Protein AF-A0A495A8F8-F1 (afdb_monomer)

Organism: NCBI:txid2054280

Structure (mmCIF, N/CA/C/O backbone):
data_AF-A0A495A8F8-F1
#
_entry.id   AF-A0A495A8F8-F1
#
loop_
_atom_site.group_PDB
_atom_site.id
_atom_site.type_symbol
_atom_site.label_atom_id
_atom_site.label_alt_id
_atom_site.label_comp_id
_atom_site.label_asym_id
_atom_site.label_entity_id
_atom_site.label_seq_id
_atom_site.pdbx_PDB_ins_code
_atom_site.Cartn_x
_atom_site.Cartn_y
_atom_site.Cartn_z
_atom_site.occupancy
_atom_site.B_iso_or_equiv
_atom_site.auth_seq_id
_atom_site.auth_comp_id
_atom_site.auth_asym_id
_atom_site.auth_atom_id
_atom_site.pdbx_PDB_model_num
ATOM 1 N N . MET A 1 1 ? 11.314 18.691 5.507 1.00 35.12 1 MET A N 1
ATOM 2 C CA . MET A 1 1 ? 10.245 19.126 6.428 1.00 35.12 1 MET A CA 1
ATOM 3 C C . MET A 1 1 ? 9.125 18.118 6.298 1.00 35.12 1 MET A C 1
ATOM 5 O O . MET A 1 1 ? 8.536 18.054 5.231 1.00 35.12 1 MET A O 1
ATOM 9 N N . THR A 1 2 ? 8.881 17.292 7.308 1.00 46.84 2 THR A N 1
ATOM 10 C CA . THR A 1 2 ? 7.664 16.475 7.366 1.00 46.84 2 THR A CA 1
ATOM 11 C C . THR A 1 2 ? 6.768 17.106 8.414 1.00 46.84 2 THR A C 1
ATOM 13 O O . THR A 1 2 ? 7.006 16.993 9.615 1.00 46.84 2 THR A O 1
ATOM 16 N N . THR A 1 3 ? 5.780 17.868 7.956 1.00 57.53 3 THR A N 1
ATOM 17 C CA . THR A 1 3 ? 4.633 18.211 8.788 1.00 57.53 3 THR A CA 1
ATOM 18 C C . THR A 1 3 ? 3.971 16.895 9.175 1.00 57.53 3 THR A C 1
ATOM 20 O O . THR A 1 3 ? 3.663 16.068 8.323 1.00 57.53 3 THR A O 1
ATOM 23 N N . ASN A 1 4 ? 3.831 16.663 10.478 1.00 72.25 4 ASN A N 1
ATOM 24 C CA . ASN A 1 4 ? 3.261 15.447 11.065 1.00 72.25 4 ASN A CA 1
ATOM 25 C C . ASN A 1 4 ? 1.721 15.443 10.922 1.00 72.25 4 ASN A C 1
ATOM 27 O O . ASN A 1 4 ? 0.996 15.094 11.851 1.00 72.25 4 ASN A O 1
ATOM 31 N N . GLU A 1 5 ? 1.229 15.955 9.793 1.00 80.44 5 GLU A N 1
ATOM 32 C CA . GLU A 1 5 ? -0.187 16.072 9.485 1.00 80.44 5 GLU A CA 1
ATOM 33 C C . GLU A 1 5 ? -0.713 14.718 8.997 1.00 80.44 5 GLU A C 1
ATOM 35 O O . GLU A 1 5 ? -0.059 14.061 8.178 1.00 80.44 5 GLU A O 1
ATOM 40 N N . PRO A 1 6 ? -1.883 14.277 9.489 1.00 80.38 6 PRO A N 1
ATOM 41 C CA . PRO A 1 6 ? -2.534 13.084 8.975 1.00 80.38 6 PRO A CA 1
ATOM 42 C C . PRO A 1 6 ? -2.826 13.226 7.477 1.00 80.38 6 PRO A C 1
ATOM 44 O O . PRO A 1 6 ? -3.373 14.235 7.037 1.00 80.38 6 PRO A O 1
ATOM 47 N N . MET A 1 7 ? -2.493 12.194 6.703 1.00 86.69 7 MET A N 1
ATOM 48 C CA . MET A 1 7 ? -2.864 12.097 5.290 1.00 86.69 7 MET A CA 1
ATOM 49 C C . MET A 1 7 ? -4.392 12.105 5.142 1.00 86.69 7 MET A C 1
ATOM 51 O O . MET A 1 7 ? -5.085 11.410 5.890 1.00 86.69 7 MET A O 1
ATOM 55 N N . THR A 1 8 ? -4.923 12.862 4.178 1.00 90.25 8 THR A N 1
ATOM 56 C CA . THR A 1 8 ? -6.372 12.866 3.918 1.00 90.25 8 THR A CA 1
ATOM 57 C C . THR A 1 8 ? -6.818 11.574 3.232 1.00 90.25 8 THR A C 1
ATOM 59 O O . THR A 1 8 ? -6.008 10.854 2.637 1.00 90.25 8 THR A O 1
ATOM 62 N N . ARG A 1 9 ? -8.124 11.275 3.275 1.00 89.94 9 ARG A N 1
ATOM 63 C CA . ARG A 1 9 ? -8.658 10.078 2.614 1.00 89.94 9 ARG A CA 1
ATOM 64 C C . ARG A 1 9 ? -8.473 10.144 1.098 1.00 89.94 9 ARG A C 1
ATOM 66 O O . ARG A 1 9 ? -8.104 9.146 0.496 1.00 89.94 9 ARG A O 1
ATOM 73 N N . GLU A 1 10 ? -8.625 11.323 0.506 1.00 92.06 10 GLU A N 1
ATOM 74 C CA . GLU A 1 10 ? -8.435 11.551 -0.929 1.00 92.06 10 GLU A CA 1
ATOM 75 C C . GLU A 1 10 ? -6.982 11.310 -1.347 1.00 92.06 10 GLU A C 1
ATOM 77 O O . GLU A 1 10 ? -6.724 10.690 -2.376 1.00 92.06 10 GLU A O 1
ATOM 82 N N . GLN A 1 11 ? -6.013 11.760 -0.542 1.00 93.31 11 GLN A N 1
ATOM 83 C CA . GLN A 1 11 ? -4.596 11.494 -0.800 1.00 93.31 11 GLN A CA 1
ATOM 84 C C . GLN A 1 11 ? -4.282 9.998 -0.720 1.00 93.31 11 GLN A C 1
ATOM 86 O O . GLN A 1 11 ? -3.540 9.484 -1.558 1.00 93.31 11 GLN A O 1
ATOM 91 N N . PHE A 1 12 ? -4.856 9.311 0.268 1.00 94.00 12 PHE A N 1
ATOM 92 C CA . PHE A 1 12 ? -4.699 7.873 0.455 1.00 94.00 12 PHE A CA 1
ATOM 93 C C . PHE A 1 12 ? -5.302 7.072 -0.708 1.00 94.00 12 PHE A C 1
ATOM 95 O O . PHE A 1 12 ? -4.625 6.220 -1.285 1.00 94.00 12 PHE A O 1
ATOM 102 N N . ASP A 1 13 ? -6.530 7.399 -1.114 1.00 95.06 13 ASP A N 1
ATOM 103 C CA . ASP A 1 13 ? -7.208 6.758 -2.242 1.00 95.06 13 ASP A CA 1
ATOM 104 C C . ASP A 1 13 ? -6.461 7.022 -3.560 1.00 95.06 13 ASP A C 1
ATOM 106 O O . ASP A 1 13 ? -6.248 6.093 -4.336 1.00 95.06 13 ASP A O 1
ATOM 110 N N . ALA A 1 14 ? -5.920 8.228 -3.760 1.00 96.44 14 ALA A N 1
ATOM 111 C CA . ALA A 1 14 ? -5.091 8.534 -4.924 1.00 96.44 14 ALA A CA 1
ATOM 112 C C . ALA A 1 14 ? -3.776 7.727 -4.966 1.00 96.44 14 ALA A C 1
ATOM 114 O O . ALA A 1 14 ? -3.270 7.436 -6.050 1.00 96.44 14 ALA A O 1
ATOM 115 N N . ILE A 1 15 ? -3.176 7.382 -3.816 1.00 95.94 15 ILE A N 1
ATOM 116 C CA . ILE A 1 15 ? -2.018 6.466 -3.789 1.00 95.94 15 ILE A CA 1
ATOM 117 C C . ILE A 1 15 ? -2.462 5.062 -4.199 1.00 95.94 15 ILE A C 1
ATOM 119 O O . ILE A 1 15 ? -1.780 4.443 -5.014 1.00 95.94 15 ILE A O 1
ATOM 123 N N . ARG A 1 16 ? -3.599 4.581 -3.683 1.00 96.38 16 ARG A N 1
ATOM 124 C CA . ARG A 1 16 ? -4.142 3.264 -4.038 1.00 96.38 16 ARG A CA 1
ATOM 125 C C . ARG A 1 16 ? -4.415 3.154 -5.539 1.00 96.38 16 ARG A C 1
ATOM 127 O O . ARG A 1 16 ? -3.926 2.225 -6.166 1.00 96.38 16 ARG A O 1
ATOM 134 N N . GLU A 1 17 ? -5.069 4.149 -6.132 1.00 97.31 17 GLU A N 1
ATOM 135 C CA . GLU A 1 17 ? -5.323 4.181 -7.579 1.00 97.31 17 GLU A CA 1
ATOM 136 C C . GLU A 1 17 ? -4.032 4.125 -8.404 1.00 97.31 17 GLU A C 1
ATOM 138 O O . GLU A 1 17 ? -3.968 3.426 -9.414 1.00 97.31 17 GLU A O 1
ATOM 143 N N . ARG A 1 18 ? -2.971 4.822 -7.971 1.00 96.69 18 ARG A N 1
ATOM 144 C CA . ARG A 1 18 ? -1.665 4.738 -8.642 1.00 96.69 18 ARG A CA 1
ATOM 145 C C . ARG A 1 18 ? -1.066 3.339 -8.559 1.00 96.69 18 ARG A C 1
ATOM 147 O O . ARG A 1 18 ? -0.481 2.900 -9.538 1.00 96.69 18 ARG A O 1
ATOM 154 N N . VAL A 1 19 ? -1.203 2.653 -7.426 1.00 95.88 19 VAL A N 1
ATOM 155 C CA . VAL A 1 19 ? -0.743 1.264 -7.269 1.00 95.88 19 VAL A CA 1
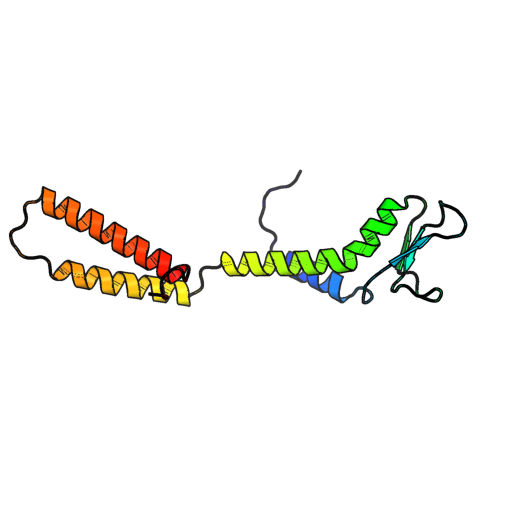ATOM 156 C C . VAL A 1 19 ? -1.524 0.337 -8.197 1.00 95.88 19 VAL A C 1
ATOM 158 O O . VAL A 1 19 ? -0.916 -0.447 -8.922 1.00 95.88 19 VAL A O 1
ATOM 161 N N . ASP A 1 20 ? -2.847 0.468 -8.231 1.00 94.69 20 ASP A N 1
ATOM 162 C CA . ASP A 1 20 ? -3.719 -0.374 -9.054 1.00 94.69 20 ASP A CA 1
ATOM 163 C C . ASP A 1 20 ? -3.503 -0.147 -10.560 1.00 94.69 20 ASP A C 1
ATOM 165 O O . ASP A 1 20 ? -3.673 -1.065 -11.358 1.00 94.69 20 ASP A O 1
ATOM 169 N N . ALA A 1 21 ? -3.077 1.056 -10.960 1.00 95.50 21 ALA A N 1
ATOM 170 C CA . ALA A 1 21 ? -2.761 1.390 -12.349 1.00 95.50 21 ALA A CA 1
ATOM 171 C C . ALA A 1 21 ? -1.386 0.878 -12.826 1.00 95.50 21 ALA A C 1
ATOM 173 O O . ALA A 1 21 ? -1.071 0.995 -14.013 1.00 95.50 21 ALA A O 1
ATOM 174 N 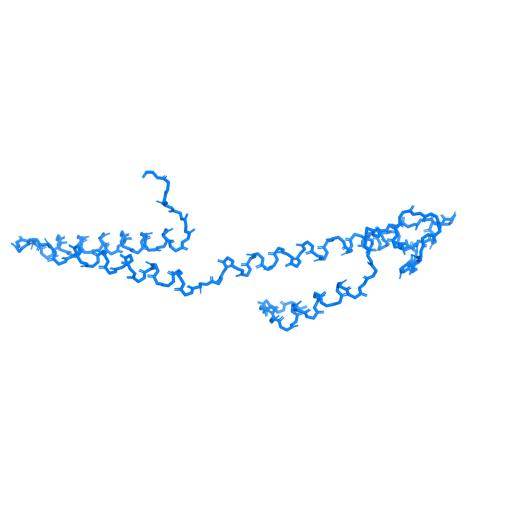N . THR A 1 22 ? -0.545 0.352 -11.929 1.00 93.31 22 THR A N 1
ATOM 175 C CA . THR A 1 22 ? 0.783 -0.174 -12.287 1.00 93.31 22 THR A CA 1
ATOM 176 C C . THR A 1 22 ? 0.732 -1.636 -12.710 1.00 93.31 22 THR A C 1
ATOM 178 O O . THR A 1 22 ? -0.180 -2.378 -12.346 1.00 93.31 22 THR A O 1
ATOM 181 N N . THR A 1 23 ? 1.744 -2.070 -13.466 1.00 92.12 23 THR A N 1
ATOM 182 C CA . THR A 1 23 ? 1.897 -3.467 -13.882 1.00 92.12 23 THR A CA 1
ATOM 183 C C . THR A 1 23 ? 1.821 -4.410 -12.682 1.00 92.12 23 THR A C 1
ATOM 185 O O . THR A 1 23 ? 2.379 -4.125 -11.617 1.00 92.12 23 THR A O 1
ATOM 188 N N . GLU A 1 24 ? 1.139 -5.542 -12.848 1.00 89.81 24 GLU A N 1
ATOM 189 C CA . GLU A 1 24 ? 1.094 -6.586 -11.825 1.00 89.81 24 GLU A CA 1
ATOM 190 C C . GLU A 1 24 ? 2.515 -7.038 -11.451 1.00 89.81 24 GLU A C 1
ATOM 192 O O . GLU A 1 24 ? 3.429 -7.004 -12.274 1.00 89.81 24 GLU A O 1
ATOM 197 N N . GLY A 1 25 ? 2.707 -7.359 -10.171 1.00 87.62 25 GLY A N 1
ATOM 198 C CA . GLY A 1 25 ? 3.972 -7.859 -9.635 1.00 87.62 25 GLY A CA 1
ATOM 199 C C . GLY A 1 25 ? 3.964 -9.383 -9.448 1.00 87.62 25 GLY A C 1
ATOM 200 O O . GLY A 1 25 ? 2.949 -10.027 -9.716 1.00 87.62 25 GLY A O 1
ATOM 201 N N . PRO A 1 26 ? 5.054 -9.965 -8.921 1.00 92.62 26 PRO A N 1
ATOM 202 C CA . PRO A 1 26 ? 6.225 -9.276 -8.379 1.00 92.62 26 PRO A CA 1
ATOM 203 C C . PRO A 1 26 ? 7.147 -8.743 -9.477 1.00 92.62 26 PRO A C 1
ATOM 205 O O . PRO A 1 26 ? 7.460 -9.444 -10.438 1.00 92.62 26 PRO A O 1
ATOM 208 N N . TRP A 1 27 ? 7.621 -7.510 -9.303 1.00 95.25 27 TRP A N 1
ATOM 209 C CA . TRP A 1 27 ? 8.666 -6.971 -10.166 1.00 95.25 27 TRP A CA 1
ATOM 210 C C . TRP A 1 27 ? 10.019 -7.531 -9.758 1.00 95.25 27 TRP A C 1
ATOM 212 O O . TRP A 1 27 ? 10.270 -7.806 -8.586 1.00 95.25 27 TRP A O 1
ATOM 222 N N . THR A 1 28 ? 10.908 -7.692 -10.729 1.00 92.06 28 THR A N 1
ATOM 223 C CA . THR A 1 28 ? 12.230 -8.275 -10.497 1.00 92.06 28 THR A CA 1
ATOM 224 C C . THR A 1 28 ? 13.311 -7.318 -10.968 1.00 92.06 28 THR A C 1
ATOM 226 O O . THR A 1 28 ? 13.219 -6.745 -12.052 1.00 92.06 28 THR A O 1
ATOM 229 N N . ARG A 1 29 ? 14.366 -7.154 -10.165 1.00 90.75 29 ARG A N 1
ATOM 230 C CA . ARG A 1 29 ? 15.594 -6.502 -10.627 1.00 90.75 29 ARG A CA 1
ATOM 231 C C . ARG A 1 29 ? 16.265 -7.397 -11.663 1.00 90.75 29 ARG A C 1
ATOM 233 O O . ARG A 1 29 ? 16.629 -8.531 -11.350 1.00 90.75 29 ARG A O 1
ATOM 240 N N . TRP A 1 30 ? 16.541 -6.846 -12.832 1.00 85.12 30 TRP A N 1
ATOM 241 C CA . TRP A 1 30 ? 17.393 -7.469 -13.829 1.00 85.12 30 TRP A CA 1
ATOM 242 C C . TRP A 1 30 ? 18.740 -6.747 -13.898 1.00 85.12 30 TRP A C 1
ATOM 244 O O . TRP A 1 30 ? 18.812 -5.523 -13.782 1.00 85.12 30 TRP A O 1
ATOM 254 N N . ALA A 1 31 ? 19.810 -7.527 -14.028 1.00 81.88 31 ALA A N 1
ATOM 255 C CA . ALA A 1 31 ? 21.166 -7.030 -14.206 1.00 81.88 31 ALA A CA 1
ATOM 256 C C . ALA A 1 31 ? 21.662 -7.502 -15.568 1.00 81.88 31 ALA A C 1
ATOM 258 O O . ALA A 1 31 ? 21.689 -8.708 -15.828 1.00 81.88 31 ALA A O 1
ATOM 259 N N . GLY A 1 32 ? 22.019 -6.551 -16.421 1.00 74.31 32 GLY A N 1
ATOM 260 C CA . GLY A 1 32 ? 22.623 -6.814 -17.710 1.00 74.31 32 GLY A CA 1
ATOM 261 C C . GLY A 1 32 ? 24.057 -7.317 -17.586 1.00 74.31 32 GLY A C 1
ATOM 262 O O . GLY A 1 32 ? 24.554 -7.654 -16.511 1.00 74.31 32 GLY A O 1
ATOM 263 N N . LEU A 1 33 ? 24.727 -7.394 -18.734 1.00 72.75 33 LEU A N 1
ATOM 264 C CA . LEU A 1 33 ? 26.112 -7.865 -18.816 1.00 72.75 33 LEU A CA 1
ATOM 265 C C . LEU A 1 33 ? 27.116 -6.854 -18.234 1.00 72.75 33 LEU A C 1
ATOM 267 O O . LEU A 1 33 ? 28.237 -7.242 -17.908 1.00 72.75 33 LEU A O 1
ATOM 271 N N . ASP A 1 34 ? 26.720 -5.584 -18.114 1.00 73.25 34 ASP A N 1
ATOM 272 C CA . ASP A 1 34 ? 27.454 -4.524 -17.422 1.00 73.25 34 ASP A CA 1
ATOM 273 C C . ASP A 1 34 ? 26.747 -4.200 -16.093 1.00 73.25 34 ASP A C 1
ATOM 275 O O . ASP A 1 34 ? 25.520 -4.127 -16.032 1.00 73.25 34 ASP A O 1
ATOM 279 N N . ASP A 1 35 ? 27.519 -3.943 -15.034 1.00 66.19 35 ASP A N 1
ATOM 280 C CA . ASP A 1 35 ? 27.017 -3.490 -13.728 1.00 66.19 35 ASP A CA 1
ATOM 281 C C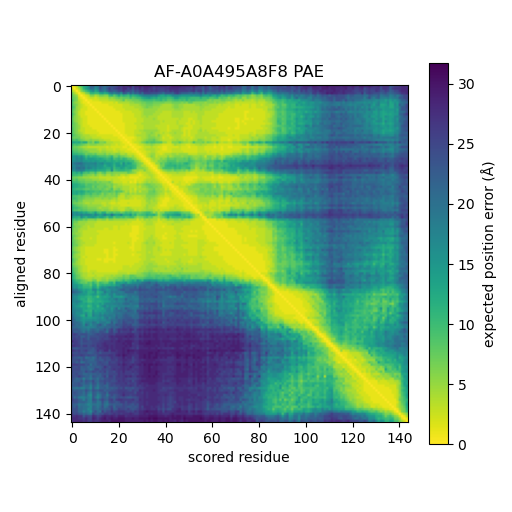 . ASP A 1 35 ? 26.225 -2.170 -13.816 1.00 66.19 35 ASP A C 1
ATOM 283 O O . ASP A 1 35 ? 25.520 -1.806 -12.870 1.00 66.19 35 ASP A O 1
ATOM 287 N N . ARG A 1 36 ? 26.342 -1.441 -14.933 1.00 66.00 36 ARG A N 1
ATOM 288 C CA . ARG A 1 36 ? 25.581 -0.219 -15.232 1.00 66.00 36 ARG A CA 1
ATOM 289 C C . ARG A 1 36 ? 24.210 -0.473 -15.850 1.00 66.00 36 ARG A C 1
ATOM 291 O O . ARG A 1 36 ? 23.385 0.435 -15.814 1.00 66.00 36 ARG A O 1
ATOM 298 N N . ASP A 1 37 ? 23.952 -1.673 -16.349 1.00 78.56 37 ASP A N 1
ATOM 299 C CA . ASP A 1 37 ? 22.692 -2.033 -16.992 1.00 78.56 37 ASP A CA 1
ATOM 300 C C . ASP A 1 37 ? 21.756 -2.651 -15.947 1.00 78.56 37 ASP A C 1
ATOM 302 O O . ASP A 1 37 ? 21.582 -3.869 -15.893 1.00 78.56 37 ASP A O 1
ATOM 306 N N . ASN A 1 38 ? 21.174 -1.833 -15.064 1.00 83.50 38 ASN A N 1
ATOM 307 C CA . ASN A 1 38 ? 20.145 -2.317 -14.141 1.00 83.50 38 ASN A CA 1
ATOM 308 C C . ASN A 1 38 ? 18.770 -1.882 -14.630 1.00 83.50 38 ASN A C 1
ATOM 310 O O . ASN A 1 38 ? 18.562 -0.743 -15.033 1.00 83.50 38 ASN A O 1
ATOM 314 N N . SER A 1 39 ? 17.807 -2.787 -14.551 1.00 87.50 39 SER A N 1
ATOM 315 C CA . SER A 1 39 ? 16.422 -2.488 -14.887 1.00 87.50 39 SER A CA 1
ATOM 316 C C . SER A 1 39 ? 15.474 -3.220 -13.950 1.00 87.50 39 SER A C 1
ATOM 318 O O . SER A 1 39 ? 15.855 -4.126 -13.203 1.00 87.50 39 SER A O 1
ATOM 320 N N . VAL A 1 40 ? 14.220 -2.790 -13.960 1.00 88.62 40 VAL A N 1
ATOM 321 C CA . VAL A 1 40 ? 13.122 -3.453 -13.268 1.00 88.62 40 VAL A CA 1
ATOM 322 C C . VAL A 1 40 ? 12.232 -4.071 -14.325 1.00 88.62 40 VAL A C 1
ATOM 324 O O . VAL A 1 40 ? 11.736 -3.377 -15.213 1.00 88.62 40 VAL A O 1
ATOM 327 N N . ALA A 1 41 ? 12.038 -5.377 -14.235 1.00 90.44 41 ALA A N 1
ATOM 328 C CA . ALA A 1 41 ? 11.157 -6.145 -15.091 1.00 90.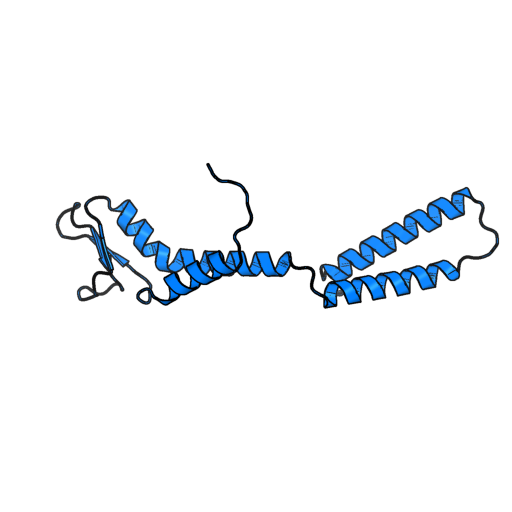44 41 ALA A CA 1
ATOM 329 C C . ALA A 1 41 ? 9.836 -6.432 -14.375 1.00 90.44 41 ALA A C 1
ATOM 331 O O . ALA A 1 41 ? 9.784 -6.544 -13.149 1.00 90.44 41 ALA A O 1
ATOM 332 N N . SER A 1 42 ? 8.766 -6.549 -15.156 1.00 91.12 42 SER A N 1
ATOM 333 C CA . SER A 1 42 ? 7.418 -6.828 -14.645 1.00 91.12 42 SER A CA 1
ATOM 334 C C . SER A 1 42 ? 7.275 -8.216 -14.019 1.00 91.12 42 SER A C 1
ATOM 336 O O . SER A 1 42 ? 6.400 -8.406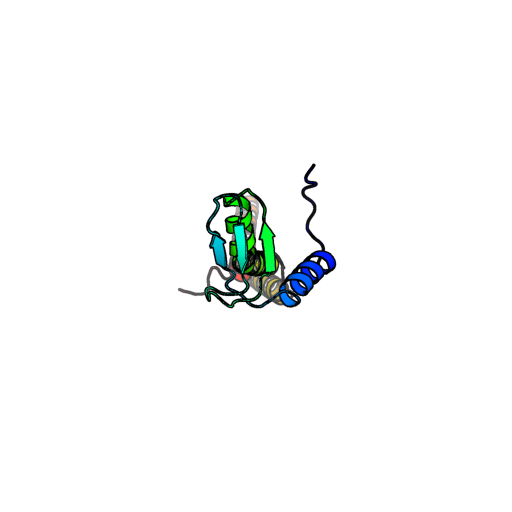 -13.182 1.00 91.12 42 SER A O 1
ATOM 338 N N . ASP A 1 43 ? 8.148 -9.156 -14.383 1.00 88.50 43 ASP A N 1
ATOM 339 C CA . ASP A 1 43 ? 8.279 -10.466 -13.755 1.00 88.50 43 ASP A CA 1
ATOM 340 C C . ASP A 1 43 ? 9.739 -10.972 -13.862 1.00 88.50 43 ASP A C 1
ATOM 342 O O . ASP A 1 43 ? 10.636 -10.229 -14.264 1.00 88.50 43 ASP A O 1
ATOM 346 N N . GLY A 1 44 ? 9.998 -12.215 -13.443 1.00 84.44 44 GLY A N 1
ATOM 347 C CA . GLY A 1 44 ? 11.341 -12.814 -13.424 1.00 84.44 44 GLY A CA 1
ATOM 348 C C . GLY A 1 44 ? 11.793 -13.490 -14.727 1.00 84.44 44 GLY A C 1
ATOM 349 O O . GLY A 1 44 ? 12.826 -14.162 -14.724 1.00 84.44 44 GLY A O 1
ATOM 350 N N . ARG A 1 45 ? 11.025 -13.400 -15.817 1.00 83.94 45 ARG A N 1
ATOM 351 C CA . ARG A 1 45 ? 11.368 -14.020 -17.105 1.00 83.94 45 ARG A CA 1
ATOM 352 C C . ARG A 1 45 ? 12.328 -13.138 -17.901 1.00 83.94 45 ARG A C 1
ATOM 354 O O . ARG A 1 45 ? 12.311 -11.918 -17.802 1.00 83.94 45 ARG A O 1
ATOM 361 N N . GLU A 1 46 ? 13.150 -13.766 -18.736 1.00 78.88 46 GLU A N 1
ATOM 362 C CA . GLU A 1 46 ? 14.112 -13.059 -19.596 1.00 78.88 46 GLU A CA 1
ATOM 363 C C . GLU A 1 46 ? 13.421 -12.174 -20.651 1.00 78.88 46 GLU A C 1
ATOM 365 O O . GLU A 1 46 ? 13.964 -11.152 -21.055 1.00 78.88 46 GLU A O 1
ATOM 370 N N . ASP A 1 47 ? 12.203 -12.536 -21.065 1.00 85.69 47 ASP A N 1
ATOM 371 C CA . ASP A 1 47 ? 11.375 -11.800 -22.027 1.00 85.69 47 ASP A CA 1
ATOM 372 C C . ASP A 1 47 ? 10.353 -10.857 -21.365 1.00 85.69 47 ASP A C 1
ATOM 374 O O . ASP A 1 47 ? 9.446 -10.345 -22.029 1.00 85.69 47 ASP A O 1
ATOM 378 N N . ALA A 1 48 ? 10.466 -10.643 -20.053 1.00 86.62 48 ALA A N 1
ATOM 379 C CA . ALA A 1 48 ? 9.545 -9.807 -19.305 1.00 86.62 48 ALA A CA 1
ATOM 380 C C . ALA A 1 48 ? 9.607 -8.342 -19.772 1.00 86.62 48 ALA A C 1
ATOM 382 O O . ALA A 1 48 ? 10.697 -7.781 -19.921 1.00 86.62 48 ALA A O 1
ATOM 383 N N . PRO A 1 49 ? 8.455 -7.670 -19.944 1.00 89.31 49 PRO A N 1
ATOM 384 C CA . PRO A 1 49 ? 8.431 -6.240 -20.208 1.00 89.31 49 PRO A CA 1
ATOM 385 C C . PRO A 1 49 ? 9.187 -5.449 -19.135 1.00 89.31 49 PRO A C 1
ATOM 387 O O . PRO A 1 49 ? 8.946 -5.630 -17.935 1.00 89.31 49 PRO A O 1
ATOM 390 N N . THR A 1 50 ? 10.060 -4.543 -19.576 1.00 90.56 50 THR A N 1
ATOM 391 C CA . THR A 1 50 ? 10.753 -3.587 -18.710 1.00 90.56 50 THR A CA 1
ATOM 392 C C . THR A 1 50 ? 9.761 -2.568 -18.149 1.00 90.56 50 THR A C 1
ATOM 394 O O . THR A 1 50 ? 9.053 -1.896 -18.896 1.00 90.56 50 THR A O 1
ATOM 397 N N . VAL A 1 51 ? 9.727 -2.449 -16.824 1.00 90.56 51 VAL A N 1
ATOM 398 C CA . VAL A 1 51 ? 8.956 -1.449 -16.072 1.00 90.56 51 VAL A CA 1
ATOM 399 C C . VAL A 1 51 ? 9.736 -0.142 -15.965 1.00 90.56 51 VAL A C 1
ATOM 401 O O . VAL A 1 51 ? 9.168 0.932 -16.154 1.00 90.56 51 VAL A O 1
ATOM 404 N N . ALA A 1 52 ? 11.034 -0.226 -15.673 1.00 89.88 52 ALA A N 1
ATOM 405 C CA . ALA A 1 52 ? 11.912 0.931 -15.551 1.00 89.88 52 ALA A CA 1
ATOM 406 C C . ALA A 1 52 ? 13.348 0.565 -15.927 1.00 89.88 52 ALA A C 1
ATOM 408 O O . ALA A 1 52 ? 13.824 -0.516 -15.586 1.00 89.88 52 ALA A O 1
ATOM 409 N N . ASP A 1 53 ? 14.036 1.489 -16.588 1.00 88.88 53 ASP A N 1
ATOM 410 C CA . ASP A 1 53 ? 15.482 1.431 -16.784 1.00 88.88 53 ASP A CA 1
ATOM 411 C C . ASP A 1 53 ? 16.157 2.258 -15.681 1.00 88.88 53 ASP A C 1
ATOM 413 O O . ASP A 1 53 ? 15.736 3.387 -15.407 1.00 88.88 53 ASP A O 1
ATOM 417 N N . VAL A 1 54 ? 17.140 1.681 -14.992 1.00 86.31 54 VAL A N 1
ATOM 418 C CA . VAL A 1 54 ? 17.722 2.223 -13.755 1.00 86.31 54 VAL A CA 1
ATOM 419 C C . VAL A 1 54 ? 19.243 2.188 -13.860 1.00 86.31 54 VAL A C 1
ATOM 421 O O . VAL A 1 54 ? 19.920 1.278 -13.394 1.00 86.31 54 VAL A O 1
ATOM 424 N N . ILE A 1 55 ? 19.806 3.216 -14.482 1.00 80.44 55 ILE A N 1
ATOM 425 C CA . ILE A 1 55 ? 21.244 3.294 -14.742 1.00 80.44 55 ILE A CA 1
ATOM 426 C C . ILE A 1 55 ? 21.890 4.280 -13.754 1.00 80.44 55 ILE A C 1
ATOM 428 O O . ILE A 1 55 ? 21.461 5.437 -13.725 1.00 80.44 55 ILE A O 1
ATOM 432 N N . PRO A 1 56 ? 22.961 3.922 -13.007 1.00 72.06 56 PRO A N 1
ATOM 433 C CA . PRO A 1 56 ? 23.617 2.612 -12.858 1.00 72.06 56 PRO A CA 1
ATOM 434 C C . PRO A 1 56 ? 23.409 1.958 -11.474 1.00 72.06 56 PRO A C 1
ATOM 436 O O . PRO A 1 56 ? 24.062 0.963 -11.160 1.00 72.06 56 PRO A O 1
ATOM 439 N N . GLU A 1 57 ? 22.603 2.550 -10.589 1.00 84.56 57 GLU A N 1
ATOM 440 C CA . GLU A 1 57 ? 22.566 2.153 -9.179 1.00 84.56 57 GLU A CA 1
ATOM 441 C C . GLU A 1 57 ? 21.702 0.902 -8.963 1.00 84.56 57 GLU A C 1
ATOM 443 O O . GLU A 1 57 ? 20.474 0.943 -8.923 1.00 84.56 57 GLU A O 1
ATOM 448 N N . LYS A 1 58 ? 22.369 -0.245 -8.786 1.00 85.94 58 LYS A N 1
ATOM 449 C CA . LYS A 1 58 ? 21.723 -1.542 -8.515 1.00 85.94 58 LYS A CA 1
ATOM 450 C C . LYS A 1 58 ? 20.757 -1.512 -7.321 1.00 85.94 58 LYS A C 1
ATOM 452 O O . LYS A 1 58 ? 19.783 -2.265 -7.317 1.00 85.94 58 LYS A O 1
ATOM 457 N N . ASP A 1 59 ? 21.057 -0.688 -6.316 1.00 90.06 59 ASP A N 1
ATOM 458 C CA . ASP A 1 59 ? 20.294 -0.609 -5.070 1.00 90.06 59 ASP A CA 1
ATOM 459 C C . ASP A 1 59 ? 18.967 0.129 -5.308 1.00 90.06 59 ASP A C 1
ATOM 461 O O . ASP A 1 59 ? 17.938 -0.294 -4.784 1.00 90.06 59 ASP A O 1
ATOM 465 N N . ASP A 1 60 ? 18.954 1.127 -6.198 1.00 90.88 60 ASP A N 1
ATOM 466 C CA . ASP A 1 60 ? 17.728 1.790 -6.650 1.00 90.88 60 ASP A CA 1
ATOM 467 C C . ASP A 1 60 ? 16.829 0.818 -7.420 1.00 90.88 60 ASP A C 1
ATOM 469 O O . ASP A 1 60 ? 15.625 0.754 -7.173 1.00 90.88 60 ASP A O 1
ATOM 473 N N . ALA A 1 61 ? 17.401 0.001 -8.312 1.00 90.69 61 ALA A N 1
ATOM 474 C CA . ALA A 1 61 ? 16.634 -0.995 -9.063 1.00 90.69 61 ALA A CA 1
ATOM 475 C C . ALA A 1 61 ? 16.001 -2.043 -8.132 1.00 90.69 61 ALA A C 1
ATOM 477 O O . ALA A 1 61 ? 14.839 -2.413 -8.306 1.00 90.69 61 ALA A O 1
ATOM 478 N N . ALA A 1 62 ? 16.746 -2.497 -7.119 1.00 92.06 62 ALA A N 1
ATOM 479 C CA . ALA A 1 62 ? 16.228 -3.410 -6.103 1.00 92.06 62 ALA A CA 1
ATOM 480 C C . ALA A 1 62 ? 15.114 -2.759 -5.265 1.00 92.06 62 ALA A C 1
ATOM 482 O O . ALA A 1 62 ? 14.070 -3.375 -5.049 1.00 92.06 62 ALA A O 1
ATOM 483 N N . PHE A 1 63 ? 15.302 -1.508 -4.838 1.00 94.25 63 PHE A N 1
ATOM 484 C CA . PHE A 1 63 ? 14.295 -0.754 -4.092 1.00 94.25 63 PHE A CA 1
ATOM 485 C C . PHE A 1 63 ? 12.999 -0.570 -4.897 1.00 94.25 63 PHE A C 1
ATOM 487 O O . PHE A 1 63 ? 11.908 -0.824 -4.387 1.00 94.25 63 PHE A O 1
ATOM 494 N N . ILE A 1 64 ? 13.104 -0.186 -6.173 1.00 93.94 64 ILE A N 1
ATOM 495 C CA . ILE A 1 64 ? 11.948 -0.002 -7.062 1.00 93.94 64 ILE A CA 1
ATOM 496 C C . ILE A 1 64 ? 11.231 -1.333 -7.319 1.00 93.94 64 ILE A C 1
ATOM 498 O O . ILE A 1 64 ? 10.001 -1.359 -7.324 1.00 93.94 64 ILE A O 1
ATOM 502 N N . ALA A 1 65 ? 11.964 -2.436 -7.498 1.00 94.25 65 ALA A N 1
ATOM 503 C CA . ALA A 1 65 ? 11.359 -3.757 -7.665 1.00 94.25 65 ALA A CA 1
ATOM 504 C C . ALA A 1 65 ? 10.505 -4.145 -6.442 1.00 94.25 65 ALA A C 1
ATOM 506 O O . ALA A 1 65 ? 9.345 -4.532 -6.596 1.00 94.25 65 ALA A O 1
ATOM 507 N N . HIS A 1 66 ? 11.029 -3.944 -5.228 1.00 95.88 66 HIS A N 1
ATOM 508 C CA . HIS A 1 66 ? 10.298 -4.230 -3.989 1.00 95.88 66 HIS A CA 1
ATOM 509 C C . HIS A 1 66 ? 9.124 -3.284 -3.726 1.00 95.88 66 HIS A C 1
ATOM 511 O O . HIS A 1 66 ? 8.143 -3.689 -3.102 1.00 95.88 66 HIS A O 1
ATOM 517 N N . ALA A 1 67 ? 9.148 -2.058 -4.260 1.00 95.25 67 ALA A N 1
ATOM 518 C CA . ALA A 1 67 ? 8.055 -1.102 -4.084 1.00 95.25 67 ALA A CA 1
ATOM 519 C C . ALA A 1 67 ? 6.692 -1.662 -4.532 1.00 95.25 67 ALA A C 1
ATOM 521 O O . ALA A 1 67 ? 5.662 -1.301 -3.955 1.00 95.25 67 ALA A O 1
ATOM 522 N N . ARG A 1 68 ? 6.666 -2.573 -5.517 1.00 95.50 68 ARG A N 1
ATOM 523 C CA . ARG A 1 68 ? 5.418 -3.189 -5.988 1.00 95.50 68 ARG A CA 1
ATOM 524 C C . ARG A 1 68 ? 4.739 -4.068 -4.937 1.00 95.50 68 ARG A C 1
ATOM 526 O O . ARG A 1 68 ? 3.517 -4.209 -4.995 1.00 95.50 68 ARG A O 1
ATOM 533 N N . GLU A 1 69 ? 5.501 -4.623 -4.000 1.00 95.50 69 GLU A N 1
ATOM 534 C CA . GLU A 1 69 ? 5.018 -5.445 -2.885 1.00 95.50 69 GLU A CA 1
ATOM 535 C C . GLU A 1 69 ? 4.879 -4.613 -1.602 1.00 95.50 69 GLU A C 1
ATOM 537 O O . GLU A 1 69 ? 3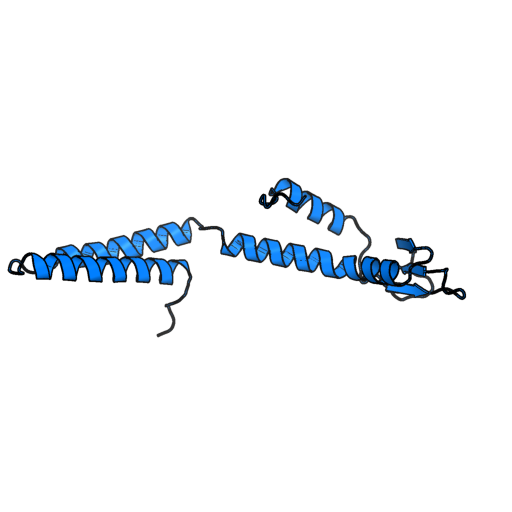.855 -4.683 -0.913 1.00 95.50 69 GLU A O 1
ATOM 542 N N . ASP A 1 70 ? 5.865 -3.760 -1.326 1.00 97.50 70 ASP A N 1
ATOM 543 C CA . ASP A 1 70 ? 5.932 -2.960 -0.105 1.00 97.50 70 ASP A CA 1
ATOM 544 C C . ASP A 1 70 ? 4.826 -1.902 -0.040 1.00 97.50 70 ASP A C 1
ATOM 546 O O . ASP A 1 70 ? 4.189 -1.732 1.001 1.00 97.50 70 ASP A O 1
ATOM 550 N N . VAL A 1 71 ? 4.548 -1.188 -1.138 1.00 96.19 71 VAL A N 1
ATOM 551 C CA . VAL A 1 71 ? 3.540 -0.113 -1.132 1.00 96.19 71 VAL A CA 1
ATOM 552 C C . VAL A 1 71 ? 2.126 -0.654 -0.863 1.00 96.19 71 VAL A C 1
ATOM 554 O O . VAL A 1 71 ? 1.466 -0.109 0.027 1.00 96.19 71 VAL A O 1
ATOM 557 N N . PRO A 1 72 ? 1.637 -1.726 -1.527 1.00 95.88 72 PRO A N 1
ATOM 558 C CA . PRO A 1 72 ? 0.369 -2.351 -1.147 1.00 95.88 72 PRO A CA 1
ATOM 559 C C . PRO A 1 72 ? 0.324 -2.803 0.318 1.00 95.88 72 PRO A C 1
ATOM 561 O O . PRO A 1 72 ? -0.678 -2.569 0.998 1.00 95.88 72 PRO A O 1
ATOM 564 N N . ALA A 1 73 ? 1.401 -3.411 0.828 1.00 96.31 73 ALA A N 1
ATOM 565 C CA . ALA A 1 73 ? 1.471 -3.852 2.220 1.00 96.31 73 ALA A CA 1
ATOM 566 C C . ALA A 1 73 ? 1.374 -2.669 3.201 1.00 96.31 73 ALA A C 1
ATOM 568 O O . ALA A 1 73 ? 0.654 -2.739 4.201 1.00 96.31 73 ALA A O 1
ATOM 569 N N . LEU A 1 74 ? 2.038 -1.553 2.893 1.00 96.06 74 LEU A N 1
ATOM 570 C CA . LEU A 1 74 ? 1.963 -0.318 3.674 1.00 96.06 74 LEU A CA 1
ATOM 571 C C . LEU A 1 74 ? 0.571 0.322 3.621 1.00 96.06 74 LEU A C 1
ATOM 573 O O . LEU A 1 74 ? 0.084 0.784 4.653 1.00 96.06 74 LEU A O 1
ATOM 577 N N . LEU A 1 75 ? -0.097 0.329 2.465 1.00 95.56 75 LEU A N 1
ATOM 578 C CA . LEU A 1 75 ? -1.480 0.808 2.358 1.00 95.56 75 LEU A CA 1
ATOM 579 C C . LEU A 1 75 ? -2.427 -0.034 3.223 1.00 95.56 75 LEU A C 1
ATOM 581 O O . LEU A 1 75 ? -3.207 0.526 3.994 1.00 95.56 75 LEU A O 1
ATOM 585 N N . ALA A 1 76 ? -2.315 -1.364 3.163 1.00 94.75 76 ALA A N 1
ATOM 586 C CA . ALA A 1 76 ? -3.108 -2.269 3.997 1.00 94.75 76 ALA A CA 1
ATOM 587 C C . ALA A 1 76 ? -2.851 -2.042 5.499 1.00 94.75 76 ALA A C 1
ATOM 589 O O . ALA A 1 76 ? -3.780 -2.029 6.310 1.00 94.75 76 ALA A O 1
ATOM 590 N N . GLU A 1 77 ? -1.594 -1.812 5.879 1.00 94.06 77 GLU A N 1
ATOM 591 C CA . GLU A 1 77 ? -1.204 -1.483 7.249 1.00 94.06 77 GLU A CA 1
ATOM 592 C C . GLU A 1 77 ? -1.817 -0.157 7.724 1.00 94.06 77 GLU A C 1
ATOM 594 O O . GLU A 1 77 ? -2.342 -0.083 8.839 1.00 94.06 77 GLU A O 1
ATOM 599 N N . VAL A 1 78 ? -1.762 0.889 6.896 1.00 91.50 78 VAL A N 1
ATOM 600 C CA . VAL A 1 78 ? -2.339 2.205 7.208 1.00 91.50 78 VAL A CA 1
ATOM 601 C C . VAL A 1 78 ? -3.854 2.110 7.353 1.00 91.50 78 VAL A C 1
ATOM 603 O O . VAL A 1 78 ? -4.397 2.642 8.320 1.00 91.50 78 VAL A O 1
ATOM 606 N N . GLU A 1 79 ? -4.536 1.388 6.466 1.00 90.38 79 GLU A N 1
ATOM 607 C CA . GLU A 1 79 ? -5.984 1.179 6.550 1.00 90.38 79 GLU A CA 1
ATOM 608 C C . GLU A 1 79 ? -6.371 0.414 7.819 1.00 90.38 79 GLU A C 1
ATOM 610 O O . GLU A 1 79 ? -7.268 0.839 8.550 1.00 90.38 79 GLU A O 1
ATOM 615 N N . ARG A 1 80 ? -5.626 -0.646 8.163 1.00 88.81 80 ARG A N 1
ATOM 616 C CA . ARG A 1 80 ? -5.818 -1.382 9.422 1.00 88.81 80 ARG A CA 1
ATOM 617 C C . ARG A 1 80 ? -5.644 -0.479 10.644 1.00 88.81 80 ARG A C 1
ATOM 619 O O . ARG A 1 80 ? -6.415 -0.572 11.600 1.00 88.81 80 ARG A O 1
ATOM 626 N N . ARG A 1 81 ? -4.623 0.385 10.647 1.00 87.50 81 ARG A N 1
ATOM 627 C CA . ARG A 1 81 ? -4.404 1.352 11.738 1.00 87.50 81 ARG A CA 1
ATOM 628 C C . ARG A 1 81 ? -5.515 2.392 11.802 1.00 87.50 81 ARG A C 1
ATOM 630 O O . ARG A 1 81 ? -5.961 2.700 12.903 1.00 87.50 81 ARG A O 1
ATOM 637 N N . GLY A 1 82 ? -5.971 2.886 10.653 1.00 82.38 82 GLY A N 1
ATOM 638 C CA . GLY A 1 82 ? -7.113 3.790 10.549 1.00 82.38 82 GLY A CA 1
ATOM 639 C C . GLY A 1 82 ? -8.358 3.177 11.180 1.00 82.38 82 GLY A C 1
ATOM 640 O O . GLY A 1 82 ? -8.923 3.764 12.098 1.00 82.38 82 GLY A O 1
ATOM 641 N N . ALA A 1 83 ? -8.707 1.946 10.799 1.00 78.88 83 ALA A N 1
ATOM 642 C CA . ALA A 1 83 ? -9.846 1.227 11.368 1.00 78.88 83 ALA A CA 1
ATOM 643 C C . ALA A 1 83 ? -9.760 1.096 12.901 1.00 78.88 83 ALA A C 1
ATOM 645 O O . ALA A 1 83 ? -10.744 1.328 13.590 1.00 78.88 83 ALA A O 1
ATOM 646 N N . ARG A 1 84 ? -8.573 0.819 13.462 1.00 75.75 84 ARG A N 1
ATOM 647 C CA . ARG A 1 84 ? -8.381 0.710 14.923 1.00 75.75 84 ARG A CA 1
ATOM 648 C C . ARG A 1 84 ? -8.531 2.037 15.677 1.00 75.75 84 ARG A C 1
ATOM 650 O O . ARG A 1 84 ? -8.802 2.031 16.874 1.00 75.75 84 ARG A O 1
ATOM 657 N N . LEU A 1 85 ? -8.289 3.159 15.007 1.00 70.94 85 LEU A N 1
ATOM 658 C CA . LEU A 1 85 ? -8.382 4.499 15.593 1.00 70.94 85 LEU A CA 1
ATOM 659 C C . LEU A 1 85 ? -9.749 5.146 15.371 1.00 70.94 85 LEU A C 1
ATOM 661 O O . LEU A 1 85 ? -10.029 6.189 15.963 1.00 70.94 85 LEU A O 1
ATOM 665 N N . THR A 1 86 ? -10.594 4.549 14.532 1.00 66.00 86 THR A N 1
ATOM 666 C CA . THR A 1 86 ? -11.933 5.069 14.290 1.00 66.00 86 THR A CA 1
ATOM 667 C C . THR A 1 86 ? -12.837 4.546 15.397 1.00 66.00 86 THR A C 1
ATOM 669 O O . THR A 1 86 ? -13.076 3.348 15.492 1.00 66.00 86 THR A O 1
ATOM 672 N N . VAL A 1 87 ? -13.308 5.440 16.267 1.00 66.50 87 VAL A N 1
ATOM 673 C CA . VAL A 1 87 ? -14.408 5.112 17.176 1.00 66.50 87 VAL A CA 1
ATOM 674 C C . VAL A 1 87 ? -15.656 5.006 16.310 1.00 66.50 87 VAL A C 1
ATOM 676 O O . VAL A 1 87 ? -16.119 6.018 15.786 1.00 66.50 87 VAL A O 1
ATOM 679 N N . ASP A 1 88 ? -16.156 3.792 16.112 1.00 69.69 88 ASP A N 1
ATOM 680 C CA . ASP A 1 88 ? -17.393 3.579 15.369 1.00 69.69 88 ASP A CA 1
ATOM 681 C C . ASP A 1 88 ? -18.633 3.790 16.260 1.00 69.69 88 ASP A C 1
ATOM 683 O O . ASP A 1 88 ? -18.563 3.817 17.495 1.00 69.69 88 ASP A O 1
ATOM 687 N N . ASP A 1 89 ? -19.789 3.993 15.625 1.00 69.00 89 ASP A N 1
ATOM 688 C CA . ASP A 1 89 ? -21.054 4.218 16.332 1.00 69.00 89 ASP A CA 1
ATOM 689 C C . ASP A 1 89 ? -21.419 3.038 17.246 1.00 69.00 89 ASP A C 1
ATOM 691 O O . ASP A 1 89 ? -22.048 3.226 18.286 1.00 69.00 89 ASP A O 1
ATOM 695 N N . ASP A 1 90 ? -20.986 1.822 16.911 1.00 71.75 90 ASP A N 1
ATOM 696 C CA . ASP A 1 90 ? -21.236 0.629 17.716 1.00 71.75 90 ASP A CA 1
ATOM 697 C C . ASP A 1 90 ? -20.400 0.630 19.009 1.00 71.75 90 ASP A C 1
ATOM 699 O O . ASP A 1 90 ? -20.925 0.348 20.088 1.00 71.75 90 ASP A O 1
ATOM 703 N N . MET A 1 91 ? -19.136 1.059 18.957 1.00 71.38 91 MET A N 1
ATOM 704 C CA . MET A 1 91 ? -18.294 1.320 20.126 1.00 71.38 91 MET A CA 1
ATOM 705 C C . MET A 1 91 ? -18.912 2.399 21.018 1.00 71.38 91 MET A C 1
ATOM 707 O O . MET A 1 91 ? -18.935 2.243 22.243 1.00 71.38 91 MET A O 1
ATOM 711 N N . VAL A 1 92 ? -19.455 3.469 20.426 1.00 76.00 92 VAL A N 1
ATOM 712 C CA . VAL A 1 92 ? -20.167 4.521 21.169 1.00 76.00 92 VAL A CA 1
ATOM 713 C C . VAL A 1 92 ? -21.417 3.959 21.845 1.00 76.00 92 VAL A C 1
ATOM 715 O O . VAL A 1 92 ? -21.642 4.218 23.029 1.00 76.00 92 VAL A O 1
ATOM 718 N N . GLU A 1 93 ? -22.227 3.173 21.140 1.00 76.62 93 GLU A N 1
ATOM 719 C CA . GLU A 1 93 ? -23.447 2.582 21.696 1.00 76.62 93 GLU A CA 1
ATOM 720 C C . GLU A 1 93 ? -23.154 1.531 22.776 1.00 76.62 93 GLU A C 1
ATOM 722 O O . GLU A 1 93 ? -23.831 1.501 23.809 1.00 76.62 93 GLU A O 1
ATOM 727 N N . ARG A 1 94 ? -22.107 0.716 22.619 1.00 73.88 94 ARG A N 1
ATOM 728 C CA . ARG A 1 94 ? -21.635 -0.203 23.669 1.00 73.88 94 ARG A CA 1
ATOM 729 C C . ARG A 1 94 ? -21.150 0.555 24.897 1.00 73.88 94 ARG A C 1
ATOM 731 O O . ARG A 1 94 ? -21.542 0.203 26.010 1.00 73.88 94 ARG A O 1
ATOM 738 N N . ALA A 1 95 ? -20.376 1.625 24.713 1.00 75.31 95 ALA A N 1
ATOM 739 C CA . ALA A 1 95 ? -19.931 2.476 25.811 1.00 75.31 95 ALA A CA 1
ATOM 740 C C . ALA A 1 95 ? -21.118 3.135 26.536 1.00 75.31 95 ALA A C 1
ATOM 742 O O . ALA A 1 95 ? -21.173 3.107 27.766 1.00 75.31 95 ALA A O 1
ATOM 743 N N . LYS A 1 96 ? -22.112 3.650 25.797 1.00 74.25 96 LYS A N 1
ATOM 744 C CA . LYS A 1 96 ? -23.353 4.207 26.365 1.00 74.25 96 LYS A CA 1
ATOM 745 C C . LYS A 1 96 ? -24.130 3.170 27.176 1.00 74.25 96 LYS A C 1
ATOM 747 O O . LYS A 1 96 ? -24.554 3.472 28.290 1.00 74.25 96 LYS A O 1
ATOM 752 N N . ARG A 1 97 ? -24.303 1.946 26.660 1.00 74.81 97 ARG A N 1
ATOM 753 C CA . ARG A 1 97 ? -24.993 0.860 27.384 1.00 74.81 97 ARG A CA 1
ATOM 754 C C . ARG A 1 97 ? -24.237 0.436 28.635 1.00 74.81 97 ARG A C 1
ATOM 756 O O . ARG A 1 97 ? -24.853 0.323 29.692 1.00 74.81 97 ARG A O 1
ATOM 763 N N . ALA A 1 98 ? -22.923 0.240 28.535 1.00 73.06 98 ALA A N 1
ATOM 764 C CA . ALA A 1 98 ? -22.080 -0.112 29.675 1.00 73.06 98 ALA A CA 1
ATOM 765 C C . ALA A 1 98 ? -22.154 0.965 30.770 1.00 73.06 98 ALA A C 1
ATOM 767 O O . ALA A 1 98 ? -22.323 0.650 31.948 1.00 73.06 98 ALA A O 1
ATOM 768 N N . PHE A 1 99 ? -22.130 2.240 30.377 1.00 69.88 99 PHE A N 1
ATOM 769 C CA . PHE A 1 99 ? -22.295 3.363 31.295 1.00 69.88 99 PHE A CA 1
ATOM 770 C C . PHE A 1 99 ? -23.703 3.420 31.917 1.00 69.88 99 PHE A C 1
ATOM 772 O O . PHE A 1 99 ? -23.845 3.638 33.121 1.00 69.88 99 PHE A O 1
ATOM 779 N N . GLY A 1 100 ? -24.755 3.166 31.136 1.00 71.56 100 GLY A N 1
ATOM 780 C CA . GLY A 1 100 ? -26.134 3.091 31.632 1.00 71.56 100 GLY A CA 1
ATOM 781 C C . GLY A 1 100 ? -26.353 1.952 32.635 1.00 71.56 100 GLY A C 1
ATOM 782 O O . GLY A 1 100 ? -26.986 2.147 33.670 1.00 71.56 100 GLY A O 1
ATOM 783 N N . ALA A 1 101 ? -25.774 0.776 32.383 1.00 67.94 101 ALA A N 1
ATOM 784 C CA . ALA A 1 101 ? -25.845 -0.363 33.298 1.00 67.94 101 ALA A CA 1
ATOM 785 C C . ALA A 1 101 ? -25.085 -0.097 34.609 1.00 67.94 101 ALA A C 1
ATOM 787 O O . ALA A 1 101 ? -25.583 -0.406 35.693 1.00 67.94 101 ALA A O 1
ATOM 788 N N . ALA A 1 102 ? -23.908 0.529 34.521 1.00 63.69 102 ALA A N 1
ATOM 789 C CA . ALA A 1 102 ? -23.121 0.888 35.694 1.00 63.69 102 ALA A CA 1
ATOM 790 C C . ALA A 1 102 ? -23.803 1.974 36.543 1.00 63.69 102 ALA A C 1
ATOM 792 O O . ALA A 1 102 ? -23.846 1.868 37.765 1.00 63.69 102 ALA A O 1
ATOM 793 N N . THR A 1 103 ? -24.404 2.990 35.918 1.00 61.12 103 THR A N 1
ATOM 794 C CA . THR A 1 103 ? -25.140 4.043 36.644 1.00 61.12 103 THR A CA 1
ATOM 795 C C . THR A 1 103 ? -26.448 3.536 37.260 1.00 61.12 103 THR A C 1
ATOM 797 O O . THR A 1 103 ? -26.814 3.980 38.346 1.00 61.12 103 THR A O 1
ATOM 800 N N . ALA A 1 104 ? -27.115 2.542 36.665 1.00 62.00 104 ALA A N 1
ATOM 801 C CA . ALA A 1 104 ? -28.267 1.882 37.286 1.00 62.00 104 ALA A CA 1
ATOM 802 C C . ALA A 1 104 ? -27.898 1.132 38.584 1.00 62.00 104 ALA A C 1
ATOM 804 O O . ALA A 1 104 ? -28.693 1.111 39.525 1.00 62.00 104 ALA A O 1
ATOM 805 N N . GLN A 1 105 ? -26.682 0.579 38.687 1.00 58.50 105 GLN A N 1
ATOM 806 C CA . GLN A 1 105 ? -26.168 0.026 39.948 1.00 58.50 105 GLN A CA 1
ATOM 807 C C . GLN A 1 105 ? -25.909 1.115 41.009 1.00 58.50 105 GLN A C 1
ATOM 809 O O . GLN A 1 105 ? -26.093 0.851 42.196 1.00 58.50 105 GLN A O 1
ATOM 814 N N . VAL A 1 106 ? -25.577 2.353 40.616 1.00 53.78 106 VAL A N 1
ATOM 815 C CA . VAL A 1 106 ? -25.328 3.484 41.544 1.00 53.78 106 VAL A CA 1
ATOM 816 C C . VAL A 1 106 ? -26.591 3.892 42.313 1.00 53.78 106 VAL A C 1
ATOM 818 O O . VAL A 1 106 ? -26.514 4.237 43.491 1.00 53.78 106 VAL A O 1
ATOM 821 N N . SER A 1 107 ? -27.780 3.789 41.711 1.00 54.84 107 SER A N 1
ATOM 822 C CA . SER A 1 107 ? -29.048 4.090 42.401 1.00 54.84 107 SER A CA 1
ATOM 823 C C . SER A 1 107 ? -29.459 3.056 43.461 1.00 54.84 107 SER A C 1
ATOM 825 O O . SER A 1 107 ? -30.450 3.271 44.154 1.00 54.84 107 SER A O 1
ATOM 827 N N . SER A 1 108 ? -28.710 1.958 43.622 1.00 59.28 108 SER A N 1
ATOM 828 C CA . SER A 1 108 ? -28.987 0.908 44.618 1.00 59.28 108 SER A CA 1
ATOM 829 C C . SER A 1 108 ? -28.213 1.063 45.939 1.00 59.28 108 SER A C 1
ATOM 831 O O . SER A 1 108 ? -28.265 0.181 46.798 1.00 59.28 108 SER A O 1
ATOM 833 N N . ILE A 1 109 ? -27.510 2.186 46.133 1.00 60.59 109 ILE A N 1
ATOM 834 C CA . ILE A 1 109 ? -26.703 2.432 47.334 1.00 60.59 109 ILE A CA 1
ATOM 835 C C . ILE A 1 109 ? -27.602 2.664 48.572 1.00 60.59 109 ILE A C 1
ATOM 837 O O . ILE A 1 109 ? -28.500 3.508 48.523 1.00 60.59 109 ILE A O 1
ATOM 841 N N . PRO A 1 110 ? -27.362 1.975 49.709 1.00 59.03 110 PRO A N 1
ATOM 842 C CA . PRO A 1 110 ? -28.164 2.137 50.921 1.00 59.03 110 PRO A CA 1
ATOM 843 C C . PRO A 1 110 ? -28.033 3.534 51.544 1.00 59.03 110 PRO A C 1
ATOM 845 O O . PRO A 1 110 ? -26.930 4.060 51.707 1.00 59.03 110 PRO A O 1
ATOM 848 N N . LEU A 1 111 ? -29.161 4.100 51.980 1.00 55.12 111 LEU A N 1
ATOM 849 C CA . LEU A 1 111 ? -29.202 5.313 52.801 1.00 55.12 111 LEU A CA 1
ATOM 850 C C . LEU A 1 111 ? -28.549 5.022 54.167 1.00 55.12 111 LEU A C 1
ATOM 852 O O . LEU A 1 111 ? -29.112 4.283 54.972 1.00 55.12 111 LEU A O 1
ATOM 856 N N . GLY A 1 112 ? -27.356 5.572 54.421 1.00 65.19 112 GLY A N 1
ATOM 857 C CA . GLY A 1 112 ? -26.635 5.391 55.693 1.00 65.19 112 GLY A CA 1
ATOM 858 C C . GLY A 1 112 ? -25.102 5.440 55.631 1.00 65.19 112 GLY A C 1
ATOM 859 O O . GLY A 1 112 ? -24.459 5.347 56.674 1.00 65.19 112 GLY A O 1
ATOM 860 N N . MET A 1 113 ? -24.496 5.582 54.447 1.00 68.81 113 MET A N 1
ATOM 861 C CA . MET A 1 113 ? -23.041 5.750 54.314 1.00 68.81 113 MET A CA 1
ATOM 862 C C . MET A 1 113 ? -22.577 7.152 54.734 1.00 68.81 113 MET A C 1
ATOM 864 O O . MET A 1 113 ? -23.276 8.138 54.505 1.00 68.81 113 MET A O 1
ATOM 868 N N . SER A 1 114 ? -21.379 7.244 55.319 1.00 69.56 114 SER A N 1
ATOM 869 C CA . SER A 1 114 ? -20.743 8.535 55.596 1.00 69.56 114 SER A CA 1
ATOM 870 C C . SER A 1 114 ? -20.269 9.201 54.300 1.00 69.56 114 SER A C 1
ATOM 872 O O . SER A 1 114 ? -19.956 8.527 53.322 1.00 69.56 114 SER A O 1
ATOM 874 N N . GLU A 1 115 ? -20.186 10.531 54.301 1.00 56.94 115 GLU A N 1
ATOM 875 C CA . GLU A 1 115 ? -19.838 11.344 53.126 1.00 56.94 115 GLU A CA 1
ATOM 876 C C . GLU A 1 115 ? -18.491 10.951 52.490 1.00 56.94 115 GLU A C 1
ATOM 878 O O . GLU A 1 115 ? -18.391 10.836 51.273 1.00 56.94 115 GLU A O 1
ATOM 883 N N . ALA A 1 116 ? -17.476 10.637 53.302 1.00 63.88 116 ALA A N 1
ATOM 884 C CA . ALA A 1 116 ? -16.176 10.174 52.808 1.00 63.88 116 ALA A CA 1
ATOM 885 C C . ALA A 1 116 ? -16.255 8.787 52.141 1.00 63.88 116 ALA A C 1
ATOM 887 O O . ALA A 1 116 ? -15.662 8.566 51.089 1.00 63.88 116 ALA A O 1
ATOM 888 N N . MET A 1 117 ? -17.036 7.867 52.715 1.00 61.81 117 MET A N 1
ATOM 889 C CA . MET A 1 117 ? -17.240 6.523 52.164 1.00 61.81 117 MET A CA 1
ATOM 890 C C . MET A 1 117 ? -18.093 6.564 50.892 1.00 61.81 117 MET A C 1
ATOM 892 O O . MET A 1 117 ? -17.908 5.756 49.985 1.00 61.81 117 MET A O 1
ATOM 896 N N . PHE A 1 118 ? -18.996 7.541 50.812 1.00 62.09 118 PHE A N 1
ATOM 897 C CA . PHE A 1 118 ? -19.781 7.830 49.624 1.00 62.09 118 PHE A CA 1
ATOM 898 C C . PHE A 1 118 ? -18.895 8.355 48.487 1.00 62.09 118 PHE A C 1
ATOM 900 O O . PHE A 1 118 ? -18.977 7.834 47.380 1.00 62.09 118 PHE A O 1
ATOM 907 N N . ILE A 1 119 ? -18.003 9.315 48.753 1.00 60.56 119 ILE A N 1
ATOM 908 C CA . ILE A 1 119 ? -17.081 9.867 47.744 1.00 60.56 119 ILE A CA 1
ATOM 909 C C . ILE A 1 119 ? -16.112 8.793 47.225 1.00 60.56 119 ILE A C 1
ATOM 911 O O . ILE A 1 119 ? -15.954 8.667 46.010 1.00 60.56 119 ILE A O 1
ATOM 915 N N . ASP A 1 120 ? -15.528 7.977 48.107 1.00 68.25 120 ASP A N 1
ATOM 916 C CA . ASP A 1 120 ? -14.627 6.887 47.702 1.00 68.25 120 ASP A CA 1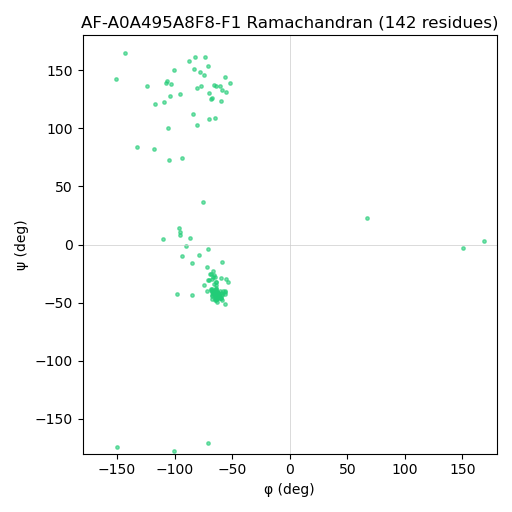
ATOM 917 C C . ASP A 1 120 ? -15.363 5.783 46.930 1.00 68.25 120 ASP A C 1
ATOM 919 O O . ASP A 1 120 ? -14.870 5.314 45.903 1.00 68.25 120 ASP A O 1
ATOM 923 N N . SER A 1 121 ? -16.564 5.396 47.373 1.00 63.22 121 SER A N 1
ATOM 924 C CA . SER A 1 121 ? -17.388 4.389 46.691 1.00 63.22 121 SER A CA 1
ATOM 925 C C . SER A 1 121 ? -17.813 4.863 45.301 1.00 63.22 121 SER A C 1
ATOM 927 O O . SER A 1 121 ? -17.628 4.151 44.314 1.00 63.22 121 SER A O 1
ATOM 929 N N . VAL A 1 122 ? -18.296 6.103 45.193 1.00 62.72 122 VAL A N 1
ATOM 930 C CA . VAL A 1 122 ? -18.674 6.713 43.914 1.00 62.72 122 VAL A CA 1
ATOM 931 C C . VAL A 1 122 ? -17.448 6.857 43.006 1.00 62.72 122 VAL A C 1
ATOM 933 O O . VAL A 1 122 ? -17.547 6.556 41.816 1.00 62.72 122 VAL A O 1
ATOM 936 N N . GLY A 1 123 ? -16.287 7.243 43.543 1.00 64.75 123 GLY A N 1
ATOM 937 C CA . GLY A 1 123 ? -15.028 7.354 42.800 1.00 64.75 123 GLY A CA 1
ATOM 938 C C . GLY A 1 123 ? -14.535 6.018 42.233 1.00 64.75 123 GLY A C 1
ATOM 939 O O . GLY A 1 123 ? -14.266 5.926 41.032 1.00 64.75 123 GLY A O 1
ATOM 940 N N . LEU A 1 124 ? -14.481 4.964 43.056 1.00 65.50 124 LEU A N 1
ATOM 941 C CA . LEU A 1 124 ? -14.118 3.612 42.611 1.00 65.50 124 LEU A CA 1
ATOM 942 C C . LEU A 1 124 ? -15.120 3.066 41.587 1.00 65.50 124 LEU A C 1
ATOM 944 O O . LEU A 1 124 ? -14.721 2.477 40.582 1.00 65.50 124 LEU A O 1
ATOM 948 N N . GLN A 1 125 ? -16.419 3.280 41.799 1.00 63.00 125 GLN A N 1
ATOM 949 C CA . GLN A 1 125 ? -17.453 2.790 40.887 1.00 63.00 125 GLN A CA 1
ATOM 950 C C . GLN A 1 125 ? -17.424 3.502 39.528 1.00 63.00 125 GLN A C 1
ATOM 952 O O . GLN A 1 125 ? -17.557 2.836 38.501 1.00 63.00 125 GLN A O 1
ATOM 957 N N . HIS A 1 126 ? -17.154 4.813 39.483 1.00 63.81 126 HIS A N 1
ATOM 958 C CA . HIS A 1 126 ? -16.934 5.523 38.217 1.00 63.81 126 HIS A CA 1
ATOM 959 C C . HIS A 1 126 ? -15.677 5.023 37.499 1.00 63.81 126 HIS A C 1
ATOM 961 O O . HIS A 1 126 ? -15.706 4.842 36.284 1.00 63.81 126 HIS A O 1
ATOM 967 N N . GLN A 1 127 ? -14.592 4.728 38.224 1.00 67.56 127 GLN A N 1
ATOM 968 C CA . GLN A 1 127 ? -13.394 4.126 37.629 1.00 67.56 127 GLN A CA 1
ATOM 969 C C . GLN A 1 127 ? -13.675 2.741 37.036 1.00 67.56 127 GLN A C 1
ATOM 971 O O . GLN A 1 127 ? -13.225 2.453 35.927 1.00 67.56 127 GLN A O 1
ATOM 976 N N . HIS A 1 128 ? -14.448 1.900 37.727 1.00 66.31 128 HIS A N 1
ATOM 977 C CA . HIS A 1 128 ? -14.870 0.599 37.206 1.00 66.31 128 HIS A CA 1
ATOM 978 C C . HIS A 1 128 ? -15.778 0.734 35.981 1.00 66.31 128 HIS A C 1
ATOM 980 O O . HIS A 1 128 ? -15.562 0.022 35.003 1.00 66.31 128 HIS A O 1
ATOM 986 N N . ALA A 1 129 ? -16.729 1.671 35.988 1.00 63.00 129 ALA A N 1
ATOM 987 C CA . ALA A 1 129 ? -17.611 1.942 34.853 1.00 63.00 129 ALA A CA 1
ATOM 988 C C . ALA A 1 129 ? -16.834 2.433 33.622 1.00 63.00 129 ALA A C 1
ATOM 990 O O . ALA A 1 129 ? -17.036 1.930 32.519 1.00 63.00 129 ALA A O 1
ATOM 991 N N . ILE A 1 130 ? -15.897 3.367 33.814 1.00 65.12 130 ILE A N 1
ATOM 992 C CA . ILE A 1 130 ? -15.021 3.884 32.753 1.00 65.12 130 ILE A CA 1
ATOM 993 C C . ILE A 1 130 ? -14.133 2.766 32.208 1.00 65.12 130 ILE A C 1
ATOM 995 O O . ILE A 1 130 ? -14.000 2.620 30.996 1.00 65.12 130 ILE A O 1
ATOM 999 N N . ARG A 1 131 ? -13.550 1.943 33.086 1.00 68.31 131 ARG A N 1
ATOM 1000 C CA . ARG A 1 131 ? -12.682 0.831 32.686 1.00 68.31 131 ARG A CA 1
ATOM 1001 C C . ARG A 1 131 ? -13.454 -0.273 31.967 1.00 68.31 131 ARG A C 1
ATOM 1003 O O . ARG A 1 131 ? -12.951 -0.796 30.982 1.00 68.31 131 ARG A O 1
ATOM 1010 N N . ALA A 1 132 ? -14.668 -0.594 32.410 1.00 67.31 132 ALA A N 1
ATOM 1011 C CA . ALA A 1 132 ? -15.551 -1.544 31.739 1.00 67.31 132 ALA A CA 1
ATOM 1012 C C . ALA A 1 132 ? -15.988 -1.028 30.361 1.00 67.31 132 ALA A C 1
ATOM 1014 O O . ALA A 1 132 ? -15.931 -1.775 29.389 1.00 67.31 132 ALA A O 1
ATOM 1015 N N . ALA A 1 133 ? -16.340 0.257 30.252 1.00 62.53 133 ALA A N 1
ATOM 1016 C CA . ALA A 1 133 ? -16.667 0.887 28.977 1.00 62.53 133 ALA A CA 1
ATOM 1017 C C . ALA A 1 133 ? -15.464 0.908 28.019 1.00 62.53 133 ALA A C 1
ATOM 1019 O O . ALA A 1 133 ? -15.627 0.592 26.844 1.00 62.53 133 ALA A O 1
ATOM 1020 N N . LEU A 1 134 ? -14.253 1.206 28.511 1.00 65.44 134 LEU A N 1
ATOM 1021 C CA . LEU A 1 134 ? -13.027 1.134 27.708 1.00 65.44 134 LEU A CA 1
ATOM 1022 C C . LEU A 1 134 ? -12.718 -0.296 27.257 1.00 65.44 134 LEU A C 1
ATOM 1024 O O . LEU A 1 134 ? -12.414 -0.513 26.091 1.00 65.44 134 LEU A O 1
ATOM 1028 N N . ASN A 1 135 ? -12.800 -1.267 28.164 1.00 70.81 135 ASN A N 1
ATOM 1029 C CA . ASN A 1 135 ? -12.550 -2.673 27.859 1.00 70.81 135 ASN A CA 1
ATOM 1030 C C . ASN A 1 135 ? -13.549 -3.208 26.824 1.00 70.81 135 ASN A C 1
ATOM 1032 O O . ASN A 1 135 ? -13.136 -3.861 25.872 1.00 70.81 135 ASN A O 1
ATOM 1036 N N . ALA A 1 136 ? -14.836 -2.877 26.959 1.00 63.88 136 ALA A N 1
ATOM 1037 C CA . ALA A 1 136 ? -15.870 -3.249 25.995 1.00 63.88 136 ALA A CA 1
ATOM 1038 C C . ALA A 1 136 ? -15.684 -2.548 24.638 1.00 63.88 136 ALA A C 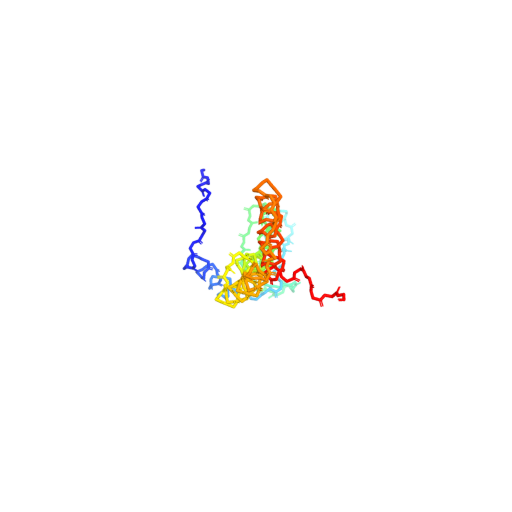1
ATOM 1040 O O . ALA A 1 136 ? -15.814 -3.187 23.597 1.00 63.88 136 ALA A O 1
ATOM 1041 N N . ALA A 1 137 ? -15.332 -1.258 24.632 1.00 58.44 137 ALA A N 1
ATOM 1042 C CA . ALA A 1 137 ? -15.041 -0.520 23.402 1.00 58.44 137 ALA A CA 1
ATOM 1043 C C . ALA A 1 137 ? -13.805 -1.076 22.677 1.00 58.44 137 ALA A C 1
ATOM 1045 O O . ALA A 1 137 ? -13.768 -1.115 21.454 1.00 58.44 137 ALA A O 1
ATOM 1046 N N . LEU A 1 138 ? -12.804 -1.542 23.423 1.00 66.12 138 LEU A N 1
ATOM 1047 C CA . LEU A 1 138 ? -11.568 -2.092 22.870 1.00 66.12 138 LEU A CA 1
ATOM 1048 C C . LEU A 1 138 ? -11.625 -3.613 22.618 1.00 66.12 138 LEU A C 1
ATOM 1050 O O . LEU A 1 138 ? -10.632 -4.175 22.158 1.00 66.12 138 LEU A O 1
ATOM 1054 N N . GLY A 1 139 ? -12.742 -4.285 22.929 1.00 63.72 139 GLY A N 1
ATOM 1055 C CA . GLY A 1 139 ? -12.894 -5.740 22.785 1.00 63.72 139 GLY A CA 1
ATOM 1056 C C . GLY A 1 139 ? -12.024 -6.572 23.739 1.00 63.72 139 GLY A C 1
ATOM 1057 O O . GLY A 1 139 ? -11.712 -7.722 23.453 1.00 63.72 139 GLY A O 1
ATOM 1058 N N . ILE A 1 140 ? -11.596 -5.997 24.863 1.00 62.34 140 ILE A N 1
ATOM 1059 C CA . ILE A 1 140 ? -10.685 -6.608 25.838 1.00 62.34 140 ILE A CA 1
ATOM 1060 C C . ILE A 1 140 ? -11.506 -7.044 27.063 1.00 62.34 140 ILE A C 1
ATOM 1062 O O . ILE A 1 140 ? -11.459 -6.384 28.101 1.00 62.34 140 ILE A O 1
ATOM 1066 N N . GLY A 1 141 ? -12.318 -8.106 26.969 1.00 52.84 141 GLY A N 1
ATOM 1067 C CA . GLY A 1 141 ? -13.052 -8.561 28.164 1.00 52.84 141 GLY A CA 1
ATOM 1068 C C . GLY A 1 141 ? -14.172 -9.598 28.053 1.00 52.84 141 GLY A C 1
ATOM 1069 O O . GLY A 1 141 ? -14.759 -9.875 29.091 1.00 52.84 141 GLY A O 1
ATOM 1070 N N . GLU A 1 142 ? -14.485 -10.170 26.885 1.00 48.28 142 GLU A N 1
ATOM 1071 C CA . GLU A 1 142 ? -15.577 -11.166 26.757 1.00 48.28 142 GLU A CA 1
ATOM 1072 C C . GLU A 1 142 ? -15.133 -12.645 26.804 1.00 48.28 142 GLU A C 1
ATOM 1074 O O . GLU A 1 142 ? -15.943 -13.523 26.535 1.00 48.28 142 GLU A O 1
ATOM 1079 N N . ASP A 1 143 ? -13.904 -12.942 27.241 1.00 44.12 143 ASP A N 1
ATOM 1080 C CA . ASP A 1 143 ? -13.445 -14.320 27.488 1.00 44.12 143 ASP A CA 1
ATOM 1081 C C . ASP A 1 143 ? -13.085 -14.534 28.972 1.00 44.12 143 ASP A C 1
ATOM 1083 O O . ASP A 1 143 ? -11.912 -14.450 29.350 1.00 44.12 143 ASP A O 1
ATOM 1087 N N . ALA A 1 144 ? -14.095 -14.787 29.816 1.00 33.53 144 ALA A N 1
ATOM 1088 C CA . ALA A 1 144 ? -13.987 -15.501 31.102 1.00 33.53 144 ALA A CA 1
ATOM 1089 C C . ALA A 1 144 ? -15.371 -15.858 31.670 1.00 33.53 144 ALA A C 1
ATOM 1091 O O . ALA A 1 144 ? -16.177 -14.926 31.893 1.00 33.53 144 ALA A O 1
#

Mean predicted aligned error: 13.83 Å

Sequence (144 aa):
MT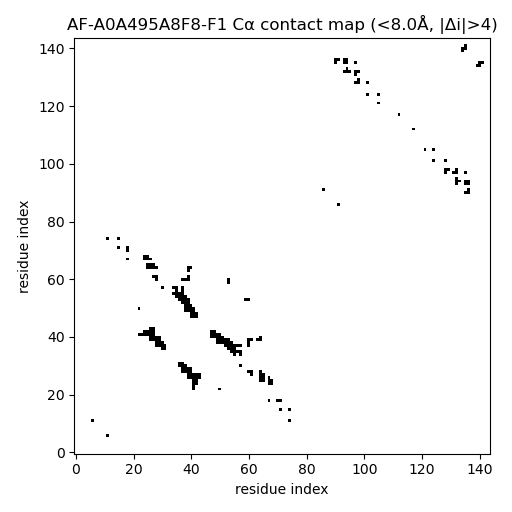TNEPMTREQFDAIRERVDATTEGPWTRWAGLDDRDNSVASDGREDAPTVADVIPEKDDAAFIAHAREDVPALLAEVERRGARLTVDDDMVERAKRAFGAATAQVSSIPLGMSEAMFIDSVGLQHQHAIRAALNAALGIGEDA

Foldseek 3Di:
DDDPDDDDPVNLVVLVVVLVPAQADQWDWDADPDLQFIFIFRYDDPPGDTPGTDGHDSVVSVVVSCCNVVVVVVSVVVVVVVVLPDQDVVLVVLLVVLLVVLVVVVVVDDDDDDPVRNVVVVVVSVVVSVVSSVCVSNVNDPDD

Secondary structure (DSSP, 8-state):
----PPPPHHHHHHHHHHHHTSPPS--EEEE-SSTT-EEEESSSSTTPPEEEEE-S-HHHHHHHHHHHHHHHHHHHHHHHHHHHH---HHHHHHHHHHHHHHHHHHTT--TT--HHHHHHHHHHHHHHHHHHHHHHHTT-----

Solvent-accessible surface area (backbone atoms only — not comparable to full-atom values): 8266 Å² total; per-residue (Å²): 138,82,77,90,65,82,81,51,70,68,61,52,50,54,50,51,52,55,59,71,73,44,80,68,65,65,35,24,60,43,74,53,100,44,82,49,43,19,24,20,19,39,32,88,54,95,84,39,60,73,73,44,82,29,77,48,49,58,65,58,19,46,51,58,16,47,44,65,59,50,49,57,52,49,51,53,50,51,51,54,52,50,59,75,70,53,83,46,73,65,37,52,50,50,27,52,48,41,41,51,57,45,53,59,57,60,76,68,64,74,94,81,69,53,71,71,58,45,53,52,51,52,50,53,49,50,51,51,29,51,49,50,20,49,25,62,51,69,69,60,73,89,86,128

Nearest PDB structures (foldseek):
  6lvv-assembly1_B  TM=3.948E-01  e=9.421E-01  Paracoccus sp. SSG05
  6v4u-assembly1_B  TM=2.740E-01  e=3.401E+00  Homo sapiens
  2hc5-assembly1_A  TM=2.825E-01  e=6.462E+00  Bacillus subtilis

pLDDT: mean 77.56, std 14.81, range [33.53, 97.5]

Radius of gyration: 28.06 Å; Cα contacts (8 Å, |Δi|>4): 127; chains: 1; bounding box: 57×35×78 Å